Protein AF-A0A7S4IT48-F1 (afdb_monomer_lite)

Organism: NCBI:txid1487602

Secondary structure (DSSP, 8-state):
-----GGGS-HHHHHHHHHHHHHHHTT---B-GGG--GGGGBTT-EEEEESP--GGGS---TTEEEEEEEEEEEEEEGGGTEEEEEEEEEEEESSTTSPPP--EEEEEEEEESSTTS--EEEEEEEE-BPPHHHHHHS-TT--TT-PPPP----------

Radius of gyration: 21.99 Å; chains: 1; bounding box: 49×36×87 Å

pLDDT: mean 82.68, std 18.42, range [29.84, 97.38]

Sequence (160 aa):
RISVHASDFKPEDNRAINHLLVALQSNMHVQSRSLMTNDIWLKDSIHVFKFPCSTRSIPSGEHWRWNQTRAKKEVYLEKYQAQVLLTKLITRKSAPDHRAPAFKLWQFNVTFISPHKEPIVVFWCERGRENDLEAAARPADLDPLFQPQPNKAEISYICN

Structure (mmCIF, N/CA/C/O backbone):
data_AF-A0A7S4IT48-F1
#
_entry.id   AF-A0A7S4IT48-F1
#
loop_
_atom_site.group_PDB
_atom_site.id
_atom_site.type_symbol
_atom_site.label_atom_id
_atom_site.label_alt_id
_atom_site.label_comp_id
_atom_site.label_asym_id
_atom_site.label_entity_id
_atom_site.label_seq_id
_atom_site.pdbx_PDB_ins_code
_atom_site.Cartn_x
_atom_site.Cartn_y
_atom_site.Cartn_z
_atom_site.occupancy
_atom_site.B_iso_or_equiv
_atom_site.auth_seq_id
_atom_site.auth_comp_id
_atom_site.auth_asym_id
_atom_site.auth_atom_id
_atom_site.pdbx_PDB_model_num
ATOM 1 N N . ARG A 1 1 ? -13.355 14.776 13.823 1.00 34.31 1 ARG A N 1
ATOM 2 C CA . ARG A 1 1 ? -14.399 14.335 12.868 1.00 34.31 1 ARG A CA 1
ATOM 3 C C . ARG A 1 1 ? -13.918 14.653 11.458 1.00 34.31 1 ARG A C 1
ATOM 5 O O . ARG A 1 1 ? -13.991 15.806 11.067 1.00 34.31 1 ARG A O 1
ATOM 12 N N . ILE A 1 2 ? -13.397 13.659 10.740 1.00 29.84 2 ILE A N 1
ATOM 13 C CA . ILE A 1 2 ? -13.355 13.652 9.272 1.00 29.84 2 ILE A CA 1
ATOM 14 C C . ILE A 1 2 ? -13.884 12.272 8.883 1.00 29.84 2 ILE A C 1
ATOM 16 O O . ILE A 1 2 ? -13.159 11.283 8.874 1.00 29.84 2 ILE A O 1
ATOM 20 N N . SER A 1 3 ? -15.198 12.196 8.710 1.00 39.59 3 SER A N 1
ATOM 21 C CA . SER A 1 3 ? -15.893 11.069 8.100 1.00 39.59 3 SER A CA 1
ATOM 22 C C . SER A 1 3 ? -15.698 11.211 6.596 1.00 39.59 3 SER A C 1
ATOM 24 O O . SER A 1 3 ? -16.324 12.063 5.972 1.00 39.59 3 SER A O 1
ATOM 26 N N . VAL A 1 4 ? -14.753 10.458 6.033 1.00 49.62 4 VAL A N 1
ATOM 27 C CA . VAL A 1 4 ? -14.495 10.507 4.592 1.00 49.62 4 VAL A CA 1
ATOM 28 C C . VAL A 1 4 ? -15.589 9.702 3.906 1.00 49.62 4 VAL A C 1
ATOM 30 O O . VAL A 1 4 ? -15.651 8.480 4.046 1.00 49.62 4 VAL A O 1
ATOM 33 N N . HIS A 1 5 ? -16.493 10.392 3.217 1.00 51.50 5 HIS A N 1
ATOM 34 C CA . HIS A 1 5 ? -17.522 9.745 2.420 1.00 51.50 5 HIS A CA 1
ATOM 35 C C . HIS A 1 5 ? -16.858 9.120 1.185 1.00 51.50 5 HIS A C 1
ATOM 37 O O . HIS A 1 5 ? -15.970 9.708 0.571 1.00 51.50 5 HIS A O 1
ATOM 43 N N . ALA A 1 6 ? -17.275 7.907 0.810 1.00 52.09 6 ALA A N 1
ATOM 44 C CA . ALA A 1 6 ? -16.686 7.136 -0.292 1.00 52.09 6 ALA A CA 1
ATOM 45 C C . ALA A 1 6 ? -16.666 7.872 -1.657 1.00 52.09 6 ALA A C 1
ATOM 47 O O . ALA A 1 6 ? -15.959 7.448 -2.574 1.00 52.09 6 ALA A O 1
ATOM 48 N N . SER A 1 7 ? -17.410 8.978 -1.780 1.00 56.59 7 SER A N 1
ATOM 49 C CA . SER A 1 7 ? -17.462 9.883 -2.933 1.00 56.59 7 SER A CA 1
ATOM 50 C C . SER A 1 7 ? -16.167 10.662 -3.203 1.00 56.59 7 SER A C 1
ATOM 52 O O . SER A 1 7 ? -15.981 11.123 -4.326 1.00 56.59 7 SER A O 1
ATOM 54 N N . ASP A 1 8 ? -15.257 10.787 -2.231 1.00 75.06 8 ASP A N 1
ATOM 55 C CA . ASP A 1 8 ? -14.048 11.628 -2.363 1.00 75.06 8 ASP A CA 1
ATOM 56 C C . ASP A 1 8 ? -12.828 10.866 -2.918 1.00 75.06 8 ASP A C 1
ATOM 58 O O . ASP A 1 8 ? -11.747 11.420 -3.173 1.00 75.06 8 ASP A O 1
ATOM 62 N N . PHE A 1 9 ? -12.982 9.559 -3.118 1.00 83.88 9 PHE A N 1
ATOM 63 C CA . PHE A 1 9 ? -11.922 8.670 -3.564 1.00 83.88 9 PHE A CA 1
ATOM 64 C C . PHE A 1 9 ? -12.064 8.320 -5.040 1.00 83.88 9 PHE A C 1
ATOM 66 O O . PHE A 1 9 ? -13.154 8.075 -5.554 1.00 83.88 9 PHE A O 1
ATOM 73 N N . LYS A 1 10 ? -10.926 8.246 -5.741 1.00 90.81 10 LYS A N 1
ATOM 74 C CA . LYS A 1 10 ? -10.928 7.724 -7.107 1.00 90.81 10 LYS A CA 1
ATOM 75 C C . LYS A 1 10 ? -11.232 6.224 -7.047 1.00 90.81 10 LYS A C 1
ATOM 77 O O . LYS A 1 10 ? -10.899 5.582 -6.048 1.00 90.81 10 LYS A O 1
ATOM 82 N N . PRO A 1 11 ? -11.747 5.623 -8.134 1.00 92.25 11 PRO A N 1
ATOM 83 C CA . PRO A 1 11 ? -11.980 4.180 -8.185 1.00 92.25 11 PRO A CA 1
ATOM 84 C C . PRO A 1 11 ? -10.749 3.340 -7.803 1.00 92.25 11 PRO A C 1
ATOM 86 O O . PRO A 1 11 ? -10.884 2.310 -7.148 1.00 92.25 11 PRO A O 1
ATOM 89 N N . GLU A 1 12 ? -9.537 3.794 -8.155 1.00 93.00 12 GLU A N 1
ATOM 90 C CA . GLU A 1 12 ? -8.293 3.115 -7.759 1.00 93.00 12 GLU A CA 1
ATOM 91 C C . GLU A 1 12 ? -8.032 3.147 -6.245 1.00 93.00 12 GLU A C 1
ATOM 93 O O . GLU A 1 12 ? -7.575 2.149 -5.694 1.00 93.00 12 GLU A O 1
ATOM 98 N N . ASP A 1 13 ? -8.355 4.251 -5.567 1.00 92.44 13 ASP A N 1
ATOM 99 C CA . ASP A 1 13 ? -8.157 4.372 -4.121 1.00 92.44 13 ASP A CA 1
ATOM 100 C C . ASP A 1 13 ? -9.186 3.514 -3.375 1.00 92.44 13 ASP A C 1
ATOM 102 O O . ASP A 1 13 ? -8.830 2.813 -2.434 1.00 92.44 13 ASP A O 1
ATOM 106 N N . ASN A 1 14 ? -10.445 3.510 -3.833 1.00 92.62 14 ASN A N 1
ATOM 107 C CA . ASN A 1 14 ? -11.497 2.657 -3.271 1.00 92.62 14 ASN A CA 1
ATOM 108 C C . ASN A 1 14 ? -11.142 1.171 -3.392 1.00 92.62 14 ASN A C 1
ATOM 110 O O . ASN A 1 14 ? -11.291 0.416 -2.433 1.00 92.62 14 ASN A O 1
ATOM 114 N N . ARG A 1 15 ? -10.593 0.752 -4.540 1.00 94.38 15 ARG A N 1
ATOM 115 C CA . ARG A 1 15 ? -10.067 -0.609 -4.703 1.00 94.38 15 ARG A CA 1
ATOM 116 C C . ARG A 1 15 ? -8.958 -0.903 -3.689 1.00 94.38 15 ARG A C 1
ATOM 118 O O . ARG A 1 15 ? -9.012 -1.933 -3.026 1.00 94.38 15 ARG A O 1
ATOM 125 N N . ALA A 1 16 ? -7.993 0.003 -3.528 1.00 95.38 16 ALA A N 1
ATOM 126 C CA . ALA A 1 16 ? -6.911 -0.159 -2.558 1.00 95.38 16 ALA A CA 1
ATOM 127 C C . ALA A 1 16 ? -7.433 -0.283 -1.113 1.00 95.38 16 ALA A C 1
ATOM 129 O O . ALA A 1 16 ? -7.001 -1.166 -0.374 1.00 95.38 16 ALA A O 1
ATOM 130 N N . ILE A 1 17 ? -8.408 0.548 -0.729 1.00 94.56 17 ILE A N 1
ATOM 131 C CA . ILE A 1 17 ? -9.076 0.474 0.578 1.00 94.56 17 ILE A CA 1
ATOM 132 C C . ILE A 1 17 ? -9.758 -0.886 0.762 1.00 94.56 17 ILE A C 1
ATOM 134 O O . ILE A 1 17 ? -9.624 -1.483 1.826 1.00 94.56 17 ILE A O 1
ATOM 138 N N . ASN A 1 18 ? -10.434 -1.418 -0.258 1.00 94.50 18 ASN A N 1
ATOM 139 C CA . ASN A 1 18 ? -11.082 -2.728 -0.162 1.00 94.50 18 ASN A CA 1
ATOM 140 C C . ASN A 1 18 ? -10.079 -3.858 0.117 1.00 94.50 18 ASN A C 1
ATOM 142 O O . ASN A 1 18 ? -10.339 -4.686 0.988 1.00 94.50 18 ASN A O 1
ATOM 146 N N . HIS A 1 19 ? -8.911 -3.864 -0.535 1.00 95.31 19 HIS A N 1
ATOM 147 C CA . HIS A 1 19 ? -7.857 -4.844 -0.233 1.00 95.31 19 HIS A CA 1
ATOM 148 C C . HIS A 1 19 ? -7.338 -4.716 1.204 1.00 95.31 19 HIS A C 1
ATOM 150 O O . HIS A 1 19 ? -7.150 -5.727 1.881 1.00 95.31 19 HIS A O 1
ATOM 156 N N . LEU A 1 20 ? -7.168 -3.488 1.705 1.00 95.31 20 LEU A N 1
ATOM 157 C CA . LEU A 1 20 ? -6.828 -3.266 3.110 1.00 95.31 20 LEU A CA 1
ATOM 158 C C . LEU A 1 20 ? -7.912 -3.821 4.046 1.00 95.31 20 LEU A C 1
ATOM 160 O O . LEU A 1 20 ? -7.594 -4.479 5.033 1.00 95.31 20 LEU A O 1
ATOM 164 N N . LEU A 1 21 ? -9.188 -3.561 3.754 1.00 93.94 21 LEU A N 1
ATOM 165 C CA . LEU A 1 21 ? -10.298 -4.033 4.580 1.00 93.94 21 LEU A CA 1
ATOM 166 C C . LEU A 1 21 ? -10.341 -5.559 4.649 1.00 93.94 21 LEU A C 1
ATOM 168 O O . LEU A 1 21 ? -10.554 -6.084 5.738 1.00 93.94 21 LEU A O 1
ATOM 172 N N . VAL A 1 22 ? -10.104 -6.249 3.530 1.00 91.81 22 VAL A N 1
ATOM 173 C CA . VAL A 1 22 ? -9.971 -7.713 3.495 1.00 91.81 22 VAL A CA 1
ATOM 174 C C . VAL A 1 22 ? -8.807 -8.154 4.382 1.00 91.81 22 VAL A C 1
ATOM 176 O O . VAL A 1 22 ? -9.013 -8.955 5.287 1.00 91.81 22 VAL A O 1
ATOM 179 N N . ALA A 1 23 ? -7.622 -7.558 4.222 1.00 92.31 23 ALA A N 1
ATOM 180 C CA . ALA A 1 23 ? -6.441 -7.895 5.022 1.00 92.31 23 ALA A CA 1
ATOM 181 C C . ALA A 1 23 ? -6.681 -7.768 6.539 1.00 92.31 23 ALA A C 1
ATOM 183 O O . ALA A 1 23 ? -6.273 -8.631 7.318 1.00 92.31 23 ALA A O 1
ATOM 184 N N . LEU A 1 24 ? -7.379 -6.706 6.958 1.00 91.38 24 LEU A N 1
ATOM 185 C CA . LEU A 1 24 ? -7.735 -6.469 8.359 1.00 91.38 24 LEU A CA 1
ATOM 186 C C . LEU A 1 24 ? -8.782 -7.461 8.894 1.00 91.38 24 LEU A C 1
ATOM 188 O O . LEU A 1 24 ? -8.836 -7.675 10.103 1.00 91.38 24 LEU A O 1
ATOM 192 N N . GLN A 1 25 ? -9.615 -8.055 8.032 1.00 90.50 25 GLN A N 1
ATOM 193 C CA . GLN A 1 25 ? -10.593 -9.083 8.420 1.00 90.50 25 GLN A CA 1
ATOM 194 C C . GLN A 1 25 ? -9.962 -10.466 8.534 1.00 90.50 25 GLN A C 1
ATOM 196 O O . GLN A 1 25 ? -10.364 -11.253 9.386 1.00 90.50 25 GLN A O 1
ATOM 201 N N . SER A 1 26 ? -8.976 -10.765 7.691 1.00 86.00 26 SER A N 1
ATOM 202 C CA . SER A 1 26 ? -8.392 -12.101 7.565 1.00 86.00 26 SER A CA 1
ATOM 203 C C . SER A 1 26 ? -7.470 -12.511 8.721 1.00 86.00 26 SER A C 1
ATOM 205 O O . SER A 1 26 ? -6.868 -13.576 8.639 1.00 86.00 26 SER A O 1
ATOM 207 N N . ASN A 1 27 ? -7.322 -11.697 9.778 1.00 76.31 27 ASN A N 1
ATOM 208 C CA . ASN A 1 27 ? -6.364 -11.923 10.873 1.00 76.31 27 ASN A CA 1
ATOM 209 C C . ASN A 1 27 ? -4.954 -12.284 10.361 1.00 76.31 27 ASN A C 1
ATOM 211 O O . ASN A 1 27 ? -4.296 -13.175 10.900 1.00 76.31 27 ASN A O 1
ATOM 215 N N . MET A 1 28 ? -4.498 -11.615 9.293 1.00 80.88 28 MET A N 1
ATOM 216 C CA . MET A 1 28 ? -3.189 -11.898 8.703 1.00 80.88 28 MET A CA 1
ATOM 217 C C . MET A 1 28 ? -2.074 -11.754 9.741 1.00 80.88 28 MET A C 1
ATOM 219 O O . MET A 1 28 ? -2.085 -10.842 10.572 1.00 80.88 28 MET A O 1
ATOM 223 N N . HIS A 1 29 ? -1.091 -12.651 9.673 1.00 86.25 29 HIS A N 1
ATOM 224 C CA . HIS A 1 29 ? 0.035 -12.644 10.595 1.00 86.25 29 HIS A CA 1
ATOM 225 C C . HIS A 1 29 ? 0.886 -11.382 10.405 1.00 86.25 29 HIS A C 1
ATOM 227 O O . HIS A 1 29 ? 1.374 -11.110 9.308 1.00 86.25 29 HIS A O 1
ATOM 233 N N . VAL A 1 30 ? 1.077 -10.622 11.485 1.00 89.12 30 VAL A N 1
ATOM 234 C CA . VAL A 1 30 ? 1.919 -9.421 11.479 1.00 89.12 30 VAL A CA 1
ATOM 235 C C . VAL A 1 30 ? 3.383 -9.840 11.537 1.00 89.12 30 VAL A C 1
ATOM 237 O O . VAL A 1 30 ? 3.854 -10.372 12.539 1.00 89.12 30 VAL A O 1
ATOM 240 N N . GLN A 1 31 ? 4.116 -9.558 10.469 1.00 88.88 31 GLN A N 1
ATOM 241 C CA . GLN A 1 31 ? 5.522 -9.901 10.332 1.00 88.88 31 GLN A CA 1
ATOM 242 C C . GLN A 1 31 ? 6.438 -8.810 10.909 1.00 88.88 31 GLN A C 1
ATOM 244 O O . GLN A 1 31 ? 6.105 -7.620 10.969 1.00 88.88 31 GLN A O 1
ATOM 249 N N . SER A 1 32 ? 7.648 -9.209 11.305 1.00 83.69 32 SER A N 1
ATOM 250 C CA . SER A 1 32 ? 8.724 -8.252 11.575 1.00 83.69 32 SER A CA 1
ATOM 251 C C . SER A 1 32 ? 9.182 -7.596 10.274 1.00 83.69 32 SER A C 1
ATOM 253 O O . SER A 1 32 ? 9.308 -8.255 9.244 1.00 83.69 32 SER A O 1
ATOM 255 N N . ARG A 1 33 ? 9.534 -6.309 10.334 1.00 78.19 33 ARG A N 1
ATOM 256 C CA . ARG A 1 33 ? 10.118 -5.574 9.203 1.00 78.19 33 ARG A CA 1
ATOM 257 C C . ARG A 1 33 ? 11.390 -6.230 8.654 1.00 78.19 33 ARG A C 1
ATOM 259 O O . ARG A 1 33 ? 11.658 -6.114 7.463 1.00 78.19 33 ARG A O 1
ATOM 266 N N . SER A 1 34 ? 12.173 -6.900 9.500 1.00 79.81 34 SER A N 1
ATOM 267 C CA . SER A 1 34 ? 13.396 -7.601 9.080 1.00 79.81 34 SER A CA 1
ATOM 268 C C . SER A 1 34 ? 13.133 -8.752 8.104 1.00 79.81 34 SER A C 1
ATOM 270 O O . SER A 1 34 ? 14.066 -9.220 7.465 1.00 79.81 34 SER A O 1
ATOM 272 N N . LEU A 1 35 ? 11.879 -9.198 7.985 1.00 82.00 35 LEU A N 1
ATOM 273 C CA . LEU A 1 35 ? 11.451 -10.281 7.102 1.00 82.00 35 LEU A CA 1
ATOM 274 C C . LEU A 1 35 ? 10.878 -9.770 5.772 1.00 82.00 35 LEU A C 1
ATOM 276 O O . LEU A 1 35 ? 10.256 -10.536 5.047 1.00 82.00 35 LEU A O 1
ATOM 280 N N . MET A 1 36 ? 11.036 -8.483 5.447 1.00 87.50 36 MET A N 1
ATOM 281 C CA . MET A 1 36 ? 10.547 -7.939 4.181 1.00 87.50 36 MET A CA 1
ATOM 282 C C . MET A 1 36 ? 11.399 -8.464 3.016 1.00 87.50 36 MET A C 1
ATOM 284 O O . MET A 1 36 ? 12.519 -8.003 2.796 1.00 87.50 36 MET A O 1
ATOM 288 N N . THR A 1 37 ? 10.864 -9.437 2.280 1.00 90.75 37 THR A N 1
ATOM 289 C CA . THR A 1 37 ? 11.506 -10.074 1.121 1.00 90.75 37 THR A CA 1
ATOM 290 C C . THR A 1 37 ? 11.001 -9.489 -0.202 1.00 90.75 37 THR A C 1
ATOM 292 O O . THR A 1 37 ? 10.079 -8.670 -0.244 1.00 90.75 37 THR A O 1
ATOM 295 N N . ASN A 1 38 ? 11.584 -9.941 -1.315 1.00 92.62 38 ASN A N 1
ATOM 296 C CA . ASN A 1 38 ? 11.145 -9.585 -2.670 1.00 92.62 38 ASN A CA 1
ATOM 297 C C . ASN A 1 38 ? 9.736 -10.111 -3.012 1.00 92.62 38 ASN A C 1
ATOM 299 O O . ASN A 1 38 ? 9.188 -9.744 -4.051 1.00 92.62 38 ASN A O 1
ATOM 303 N N . ASP A 1 39 ? 9.118 -10.920 -2.148 1.00 92.81 39 ASP A N 1
ATOM 304 C CA . ASP A 1 39 ? 7.754 -11.426 -2.348 1.00 92.81 39 ASP A CA 1
ATOM 305 C C . ASP A 1 39 ? 6.703 -10.319 -2.244 1.00 92.81 39 ASP A C 1
ATOM 307 O O . ASP A 1 39 ? 5.604 -10.451 -2.777 1.00 92.81 39 ASP A O 1
ATOM 311 N N . ILE A 1 40 ? 7.060 -9.171 -1.659 1.00 94.25 40 ILE A N 1
ATOM 312 C CA . ILE A 1 40 ? 6.253 -7.944 -1.710 1.00 94.25 40 ILE A CA 1
ATOM 313 C C . ILE A 1 40 ? 6.038 -7.429 -3.144 1.00 94.25 40 ILE A C 1
ATOM 315 O O . ILE A 1 40 ? 5.166 -6.598 -3.388 1.00 94.25 40 ILE A O 1
ATOM 319 N N . TRP A 1 41 ? 6.830 -7.905 -4.111 1.00 94.62 41 TRP A N 1
ATOM 320 C CA . TRP A 1 41 ? 6.661 -7.587 -5.527 1.00 94.62 41 TRP A CA 1
ATOM 321 C C . TRP A 1 41 ? 5.691 -8.527 -6.236 1.00 94.62 41 TRP A C 1
ATOM 323 O O . TRP A 1 41 ? 5.392 -8.271 -7.398 1.00 94.62 41 TRP A O 1
ATOM 333 N N . LEU A 1 42 ? 5.222 -9.604 -5.599 1.00 95.88 42 LEU A N 1
ATOM 334 C CA . LEU A 1 42 ? 4.263 -10.516 -6.216 1.00 95.88 42 LEU A CA 1
ATOM 335 C C . LEU A 1 42 ? 2.922 -9.818 -6.372 1.00 95.88 42 LEU A C 1
ATOM 337 O O . LEU A 1 42 ? 2.416 -9.222 -5.422 1.00 95.88 42 LEU A O 1
ATOM 341 N N . LYS A 1 43 ? 2.365 -9.880 -7.575 1.00 95.81 43 LYS A N 1
ATOM 342 C CA . LYS A 1 43 ? 1.065 -9.299 -7.892 1.00 95.81 43 LYS A CA 1
ATOM 343 C C . LYS A 1 43 ? -0.013 -9.869 -6.967 1.00 95.81 43 LYS A C 1
ATOM 345 O O . LYS A 1 43 ? 0.030 -11.035 -6.594 1.00 95.81 43 LYS A O 1
ATOM 350 N N . ASP A 1 44 ? -0.915 -8.993 -6.545 1.00 94.81 44 ASP A N 1
ATOM 351 C CA . ASP A 1 44 ? -2.020 -9.240 -5.619 1.00 94.81 44 ASP A CA 1
ATOM 352 C C . ASP A 1 44 ? -1.629 -9.784 -4.237 1.00 94.81 44 ASP A C 1
ATOM 354 O O . ASP A 1 44 ? -2.493 -10.030 -3.394 1.00 94.81 44 ASP A O 1
ATOM 358 N N . SER A 1 45 ? -0.329 -9.857 -3.934 1.00 94.25 45 SER A N 1
ATOM 359 C CA . SER A 1 45 ? 0.135 -10.196 -2.595 1.00 94.25 45 SER A CA 1
ATOM 360 C C . SER A 1 45 ? -0.171 -9.079 -1.600 1.00 94.25 45 SER A C 1
ATOM 362 O O . SER A 1 45 ? -0.088 -7.880 -1.907 1.00 94.25 45 SER A O 1
ATOM 364 N N . ILE A 1 46 ? -0.523 -9.497 -0.385 1.00 95.62 46 ILE A N 1
ATOM 365 C CA . ILE A 1 46 ? -0.740 -8.625 0.762 1.00 95.62 46 ILE A CA 1
ATOM 366 C C . ILE A 1 46 ? 0.235 -9.033 1.855 1.00 95.62 46 ILE A C 1
ATOM 368 O O . ILE A 1 46 ? 0.342 -10.207 2.198 1.00 95.62 46 ILE A O 1
ATOM 372 N N . HIS A 1 47 ? 0.921 -8.048 2.423 1.00 94.88 47 HIS A N 1
ATOM 373 C CA . HIS A 1 47 ? 1.888 -8.256 3.494 1.00 94.88 47 HIS A CA 1
ATOM 374 C C . HIS A 1 47 ? 1.612 -7.280 4.630 1.00 94.88 47 HIS A C 1
ATOM 376 O O . HIS A 1 47 ? 1.355 -6.098 4.389 1.00 94.88 47 HIS A O 1
ATOM 382 N N . VAL A 1 48 ? 1.666 -7.763 5.869 1.00 95.19 48 VAL A N 1
ATOM 383 C CA . VAL A 1 48 ? 1.388 -6.964 7.067 1.00 95.19 48 VAL A CA 1
ATOM 384 C C . VAL A 1 48 ? 2.624 -6.956 7.950 1.00 95.19 48 VAL A C 1
ATOM 386 O O . VAL A 1 48 ? 3.109 -8.010 8.347 1.00 95.19 48 VAL A O 1
ATOM 389 N N . PHE A 1 49 ? 3.114 -5.767 8.290 1.00 94.44 49 PHE A N 1
ATOM 39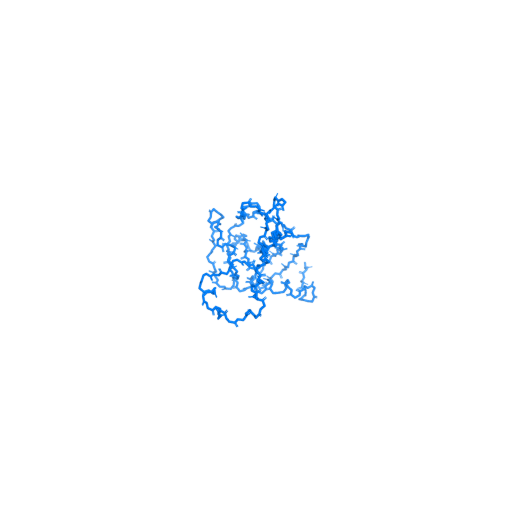0 C CA . PHE A 1 49 ? 4.315 -5.579 9.099 1.00 94.44 49 PHE A CA 1
ATOM 391 C C . PHE A 1 49 ? 4.058 -4.682 10.306 1.00 94.44 49 PHE A C 1
ATOM 393 O O . PHE A 1 49 ? 3.158 -3.839 10.300 1.00 94.44 49 PHE A O 1
ATOM 400 N N . LYS A 1 50 ? 4.915 -4.796 11.323 1.00 92.56 50 LYS A N 1
ATOM 401 C CA . LYS A 1 50 ? 4.972 -3.816 12.417 1.00 92.56 50 LYS A CA 1
ATOM 402 C C . LYS A 1 50 ? 5.449 -2.440 11.922 1.00 92.56 50 LYS A C 1
ATOM 404 O O . LYS A 1 50 ? 6.371 -2.339 11.108 1.00 92.56 50 LYS A O 1
ATOM 409 N N . PHE A 1 51 ? 4.838 -1.368 12.429 1.00 85.38 51 PHE A N 1
ATOM 410 C CA . PHE A 1 51 ? 5.294 0.008 12.194 1.00 85.38 51 PHE A CA 1
ATOM 411 C C . PHE A 1 51 ? 6.563 0.326 13.021 1.00 85.38 51 PHE A C 1
ATOM 413 O O . PHE A 1 51 ? 6.702 -0.211 14.120 1.00 85.38 51 PHE A O 1
ATOM 420 N N . PRO A 1 52 ? 7.474 1.219 12.566 1.00 85.00 52 PRO A N 1
ATOM 421 C CA . PRO A 1 52 ? 7.501 1.933 11.284 1.00 85.00 52 PRO A CA 1
ATOM 422 C C . PRO A 1 52 ? 8.168 1.159 10.139 1.00 85.00 52 PRO A C 1
ATOM 424 O O . PRO A 1 52 ? 9.291 0.661 10.263 1.00 85.00 52 PRO A O 1
ATOM 427 N N . CYS A 1 53 ? 7.538 1.200 8.960 1.00 83.75 53 CYS A N 1
ATOM 428 C CA . CYS A 1 53 ? 8.170 0.826 7.692 1.00 83.75 53 CYS A CA 1
ATOM 429 C C . CYS A 1 53 ? 8.393 2.066 6.816 1.00 83.75 53 CYS A C 1
ATOM 431 O O . CYS A 1 53 ? 7.456 2.771 6.440 1.00 83.75 53 CYS A O 1
ATOM 433 N N . SER A 1 54 ? 9.657 2.336 6.486 1.00 84.38 54 SER A N 1
ATOM 434 C CA . SER A 1 54 ? 10.024 3.422 5.572 1.00 84.38 54 SER A CA 1
ATOM 435 C C . SER A 1 54 ? 10.015 2.929 4.126 1.00 84.38 54 SER A C 1
ATOM 437 O O . SER A 1 54 ? 10.394 1.791 3.875 1.00 84.38 54 SER A O 1
ATOM 439 N N . THR A 1 55 ? 9.731 3.788 3.146 1.00 86.50 55 THR A N 1
ATOM 440 C CA . THR A 1 55 ? 9.859 3.410 1.724 1.00 86.50 55 THR A CA 1
ATOM 441 C C . THR A 1 55 ? 11.256 2.886 1.363 1.00 86.50 55 THR A C 1
ATOM 443 O O . THR A 1 55 ? 11.384 2.021 0.507 1.00 86.50 55 THR A O 1
ATOM 446 N N . ARG A 1 56 ? 12.308 3.360 2.049 1.00 86.25 56 ARG A N 1
ATOM 447 C CA . ARG A 1 56 ? 13.692 2.897 1.845 1.00 86.25 56 ARG A CA 1
ATOM 448 C C . ARG A 1 56 ? 13.939 1.452 2.277 1.00 86.25 56 ARG A C 1
ATOM 450 O O . ARG A 1 56 ? 14.927 0.877 1.849 1.00 86.25 56 ARG A O 1
ATOM 457 N N . SER A 1 57 ? 13.093 0.887 3.137 1.00 88.75 57 SER A N 1
ATOM 458 C CA . SER A 1 57 ? 13.234 -0.511 3.553 1.00 88.75 57 SER A CA 1
ATOM 459 C C . SER A 1 57 ? 12.503 -1.485 2.653 1.00 88.75 57 SER A C 1
ATOM 461 O O . SER A 1 57 ? 12.624 -2.682 2.869 1.00 88.75 57 SER A O 1
ATOM 463 N N . ILE A 1 58 ? 11.738 -0.983 1.684 1.00 93.25 58 ILE A N 1
ATOM 464 C CA . ILE A 1 58 ? 11.074 -1.832 0.710 1.00 93.25 58 ILE A CA 1
ATOM 465 C C . ILE A 1 58 ? 12.143 -2.318 -0.270 1.00 93.25 58 ILE A C 1
ATOM 467 O O . ILE A 1 58 ? 12.798 -1.471 -0.898 1.00 93.25 58 ILE A O 1
ATOM 471 N N . PRO A 1 59 ? 12.325 -3.643 -0.425 1.00 94.06 59 PRO A N 1
ATOM 472 C CA . PRO A 1 59 ? 13.271 -4.187 -1.379 1.00 94.06 59 PRO A CA 1
ATOM 473 C C . PRO A 1 59 ? 13.049 -3.575 -2.758 1.00 94.06 59 PRO A C 1
ATOM 475 O O . PRO A 1 59 ? 11.912 -3.430 -3.221 1.00 94.06 59 PRO A O 1
ATOM 478 N N . SER A 1 60 ? 14.147 -3.191 -3.396 1.00 94.19 60 SER A N 1
ATOM 479 C CA . SER A 1 60 ? 14.184 -2.676 -4.764 1.00 94.19 60 SER A CA 1
ATOM 480 C C . SER A 1 60 ? 15.125 -3.552 -5.590 1.00 94.19 60 SER A C 1
ATOM 482 O O . SER A 1 60 ? 15.971 -4.245 -5.028 1.00 94.19 60 SER A O 1
ATOM 484 N N . GLY A 1 61 ? 14.971 -3.547 -6.911 1.00 91.12 61 GLY A N 1
ATOM 485 C CA . GLY A 1 61 ? 15.928 -4.210 -7.795 1.00 91.12 61 GLY A CA 1
ATOM 486 C C . GLY A 1 61 ? 17.163 -3.353 -8.059 1.00 91.12 61 GLY A C 1
ATOM 487 O O . GLY A 1 61 ? 17.261 -2.212 -7.617 1.00 91.12 61 GLY A O 1
ATOM 488 N N . GLU A 1 62 ? 18.090 -3.898 -8.838 1.00 93.06 62 GLU A N 1
ATOM 489 C CA . GLU A 1 62 ? 19.392 -3.280 -9.112 1.00 93.06 62 GLU A CA 1
ATOM 490 C C . GLU A 1 62 ? 19.286 -1.906 -9.801 1.00 93.06 62 GLU A C 1
ATOM 492 O O . GLU A 1 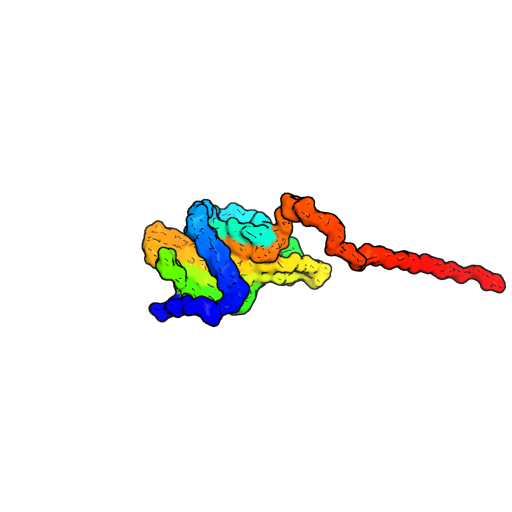62 ? 19.944 -0.941 -9.413 1.00 93.06 62 GLU A O 1
ATOM 497 N N . HIS A 1 63 ? 18.398 -1.782 -10.792 1.00 94.69 63 HIS A N 1
ATOM 498 C CA . HIS A 1 63 ? 18.314 -0.592 -11.652 1.00 94.69 63 HIS A CA 1
ATOM 499 C C . HIS A 1 63 ? 17.026 0.221 -11.483 1.00 94.69 63 HIS A C 1
ATOM 501 O O . HIS A 1 63 ? 16.648 1.031 -12.344 1.00 94.69 63 HIS A O 1
ATOM 507 N N . TRP A 1 64 ? 16.310 0.005 -10.384 1.00 95.06 64 TRP A N 1
ATOM 508 C CA . TRP A 1 64 ? 15.095 0.747 -10.086 1.00 95.06 64 TRP A CA 1
ATOM 509 C C . TRP A 1 64 ? 14.898 0.913 -8.587 1.00 95.06 64 TRP A C 1
ATOM 511 O O . TRP A 1 64 ? 15.433 0.169 -7.780 1.00 95.06 64 TRP A O 1
ATOM 521 N N . ARG A 1 65 ? 14.101 1.909 -8.210 1.00 95.06 65 ARG A N 1
ATOM 522 C CA . ARG A 1 65 ? 13.734 2.183 -6.818 1.00 95.06 65 ARG A CA 1
ATOM 523 C C . ARG A 1 65 ? 12.252 2.472 -6.692 1.00 95.06 65 ARG A C 1
ATOM 525 O O . ARG A 1 65 ? 11.624 2.937 -7.649 1.00 95.06 65 ARG A O 1
ATOM 532 N N . TRP A 1 66 ? 11.709 2.272 -5.498 1.00 96.38 66 TRP A N 1
ATOM 533 C CA . TRP A 1 66 ? 10.380 2.772 -5.172 1.00 96.38 66 TRP A CA 1
ATOM 534 C C . TRP A 1 66 ? 10.371 4.296 -5.103 1.00 96.38 66 TRP A C 1
ATOM 536 O O . TRP A 1 66 ? 11.237 4.941 -4.510 1.00 96.38 66 TRP A O 1
ATOM 546 N N . ASN A 1 67 ? 9.349 4.875 -5.712 1.00 95.62 67 ASN A N 1
ATOM 547 C CA . ASN A 1 67 ? 9.070 6.291 -5.695 1.00 95.62 67 ASN A CA 1
ATOM 548 C C . ASN A 1 67 ? 7.634 6.505 -5.226 1.00 95.62 67 ASN A C 1
ATOM 550 O O . ASN A 1 67 ? 6.674 6.125 -5.901 1.00 95.62 67 ASN A O 1
ATOM 554 N N . GLN A 1 68 ? 7.495 7.174 -4.089 1.00 95.12 68 GLN A N 1
ATOM 555 C CA . GLN A 1 68 ? 6.207 7.632 -3.599 1.00 95.12 68 GLN A CA 1
ATOM 556 C C . GLN A 1 68 ? 5.602 8.656 -4.569 1.00 95.12 68 GLN A C 1
ATOM 558 O O . GLN A 1 68 ? 6.245 9.623 -4.983 1.00 95.12 68 GLN A O 1
ATOM 563 N N . THR A 1 69 ? 4.345 8.437 -4.946 1.00 93.19 69 THR A N 1
ATOM 564 C CA . THR A 1 69 ? 3.566 9.437 -5.680 1.00 93.19 69 THR A CA 1
ATOM 565 C C . THR A 1 69 ? 3.202 10.603 -4.757 1.00 93.19 69 THR A C 1
ATOM 567 O O . THR A 1 69 ? 3.147 10.454 -3.538 1.00 93.19 69 THR A O 1
ATOM 570 N N . ARG A 1 70 ? 2.946 11.789 -5.325 1.00 87.00 70 ARG A N 1
ATOM 571 C CA . ARG A 1 70 ? 2.623 12.992 -4.532 1.00 87.00 70 ARG A CA 1
ATOM 572 C C . ARG A 1 70 ? 1.304 12.876 -3.758 1.00 87.00 70 ARG A C 1
ATOM 574 O O . ARG A 1 70 ? 1.102 13.612 -2.802 1.00 87.00 70 ARG A O 1
ATOM 581 N N . ALA A 1 71 ? 0.418 11.967 -4.164 1.00 85.19 71 ALA A N 1
ATOM 582 C CA . ALA A 1 71 ? -0.863 11.762 -3.512 1.00 85.19 71 ALA A CA 1
ATOM 583 C C . ALA A 1 71 ? -0.682 10.944 -2.225 1.00 85.19 71 ALA A C 1
ATOM 585 O O . ALA A 1 71 ? -0.370 9.752 -2.265 1.00 85.19 71 ALA A O 1
ATOM 586 N N . LYS A 1 72 ? -0.905 11.607 -1.093 1.00 90.06 72 LYS A N 1
ATOM 587 C CA . LYS A 1 72 ? -1.207 10.977 0.190 1.00 90.06 72 LYS A CA 1
ATOM 588 C C . LYS A 1 72 ? -2.687 11.177 0.458 1.00 90.06 72 LYS A C 1
ATOM 590 O O . LYS A 1 72 ? -3.208 12.258 0.188 1.00 90.06 72 LYS A O 1
ATOM 595 N N . LYS A 1 73 ? -3.351 10.149 0.968 1.00 92.19 73 LYS A N 1
ATOM 596 C CA . LYS A 1 73 ? -4.751 10.252 1.370 1.00 92.19 73 LYS A CA 1
ATOM 597 C C . LYS A 1 73 ? -4.920 9.694 2.760 1.00 92.19 73 LYS A C 1
ATOM 599 O O . LYS A 1 73 ? -4.296 8.694 3.093 1.00 92.19 73 LYS A O 1
ATOM 604 N N . GLU A 1 74 ? -5.766 10.333 3.541 1.00 93.69 74 GLU A N 1
ATOM 605 C CA . GLU A 1 74 ? -6.117 9.858 4.866 1.00 93.69 74 GLU A CA 1
ATOM 606 C C . GLU A 1 74 ? -7.557 9.372 4.861 1.00 93.69 74 GLU A C 1
ATOM 608 O O . GLU A 1 74 ? -8.428 9.995 4.254 1.00 93.69 74 GLU A O 1
ATOM 613 N N . VAL A 1 75 ? -7.798 8.245 5.519 1.00 92.69 75 VAL A N 1
ATOM 614 C CA . VAL A 1 75 ? -9.135 7.700 5.727 1.00 92.69 75 VAL A CA 1
ATOM 615 C C . VAL A 1 75 ? -9.265 7.237 7.165 1.00 92.69 75 VAL A C 1
ATOM 617 O O . VAL A 1 75 ? -8.336 6.669 7.740 1.00 92.69 75 VAL A O 1
ATOM 620 N N . TYR A 1 76 ? -10.435 7.475 7.740 1.00 93.56 76 TYR A N 1
ATOM 621 C CA . TYR A 1 76 ? -10.795 6.927 9.033 1.00 93.56 76 TYR A CA 1
ATOM 622 C C . TYR A 1 76 ? -11.663 5.686 8.833 1.00 93.56 76 TYR A C 1
ATOM 624 O O . TYR A 1 76 ? -12.729 5.755 8.221 1.00 93.56 76 TYR A O 1
ATOM 632 N N . LEU A 1 77 ? -11.202 4.544 9.336 1.00 92.31 77 LEU A N 1
ATOM 633 C CA . LEU A 1 77 ? -11.928 3.282 9.277 1.00 92.31 77 LEU A CA 1
ATOM 634 C C . LEU A 1 77 ? -12.702 3.079 10.582 1.00 92.31 77 LEU A C 1
ATOM 636 O O . LEU A 1 77 ? -12.187 2.499 11.539 1.00 92.31 77 LEU A O 1
ATOM 640 N N . GLU A 1 78 ? -13.952 3.540 10.609 1.00 91.19 78 GLU A N 1
ATOM 641 C CA . GLU A 1 78 ? -14.802 3.563 11.808 1.00 91.19 78 GLU A CA 1
ATOM 642 C C . GLU A 1 78 ? -14.944 2.188 12.478 1.00 91.19 78 GLU A C 1
ATOM 644 O O . GLU A 1 78 ? -14.724 2.065 13.684 1.00 91.19 78 GLU A O 1
ATOM 649 N N . LYS A 1 79 ? -15.192 1.127 11.694 1.00 90.12 79 LYS A N 1
ATOM 650 C CA . LYS A 1 79 ? -15.296 -0.259 12.194 1.00 90.12 79 LYS A CA 1
ATOM 651 C C . LYS A 1 79 ? -14.058 -0.708 12.980 1.00 90.12 79 LYS A C 1
ATOM 653 O O . LYS A 1 79 ? -14.174 -1.501 13.909 1.00 90.12 79 LYS A O 1
ATOM 658 N N . TYR A 1 80 ? -12.878 -0.223 12.600 1.00 90.81 80 TYR A N 1
ATOM 659 C CA . TYR A 1 80 ? -11.607 -0.608 13.218 1.00 90.81 80 TYR A CA 1
ATOM 660 C C . TYR A 1 80 ? -11.086 0.429 14.209 1.00 90.81 80 TYR A C 1
ATOM 662 O O . TYR A 1 80 ? -10.051 0.183 14.829 1.00 90.81 80 TYR A O 1
ATOM 670 N N . GLN A 1 81 ? -11.774 1.569 14.349 1.00 94.19 81 GLN A N 1
ATOM 671 C CA . GLN A 1 81 ? -11.310 2.718 15.123 1.00 94.19 81 GLN A CA 1
ATOM 672 C C . GLN A 1 81 ? -9.858 3.072 14.762 1.00 94.19 81 GLN A C 1
ATOM 674 O O . GLN A 1 81 ? -8.995 3.186 15.633 1.00 94.19 81 GLN A O 1
ATOM 679 N N . ALA A 1 82 ? -9.571 3.179 13.461 1.00 94.56 82 ALA A N 1
ATOM 680 C CA . ALA A 1 82 ? -8.213 3.345 12.948 1.00 94.56 82 ALA A CA 1
ATOM 681 C C . ALA A 1 82 ? -8.111 4.499 11.945 1.00 94.56 82 ALA A C 1
ATOM 683 O O . ALA A 1 82 ? -8.942 4.623 11.046 1.00 94.56 82 ALA A O 1
ATOM 684 N N . GLN A 1 83 ? -7.058 5.306 12.075 1.00 95.75 83 GLN A N 1
ATOM 685 C CA . GLN A 1 83 ? -6.642 6.274 11.063 1.00 95.75 83 GLN A CA 1
ATOM 686 C C . GLN A 1 83 ? -5.685 5.580 10.094 1.00 95.75 83 GLN A C 1
ATOM 688 O O . GLN A 1 83 ? -4.745 4.905 10.518 1.00 95.75 83 GLN A O 1
ATOM 693 N N . VAL A 1 84 ? -5.905 5.753 8.795 1.00 95.12 84 VAL A N 1
ATOM 694 C CA . VAL A 1 84 ? -5.083 5.139 7.755 1.00 95.12 84 VAL A CA 1
ATOM 695 C C . VAL A 1 84 ? -4.544 6.203 6.819 1.00 95.12 84 VAL A C 1
ATOM 697 O O . VAL A 1 84 ? -5.307 6.945 6.207 1.00 95.12 84 VAL A O 1
ATOM 700 N N . LEU A 1 85 ? -3.222 6.229 6.659 1.00 95.06 85 LEU A N 1
ATOM 701 C CA . LEU A 1 85 ? -2.549 7.005 5.624 1.00 95.06 85 LEU A CA 1
ATOM 702 C C . LEU A 1 85 ? -2.223 6.094 4.436 1.00 95.06 85 LEU A C 1
ATOM 704 O O . LEU A 1 85 ? -1.366 5.214 4.533 1.00 95.06 85 LEU A O 1
ATOM 708 N N . LEU A 1 86 ? -2.879 6.345 3.308 1.00 94.81 86 LEU A N 1
ATOM 709 C CA . LEU A 1 86 ? -2.649 5.678 2.036 1.00 94.81 86 LEU A CA 1
ATOM 710 C C . LEU A 1 86 ? -1.554 6.390 1.252 1.00 94.81 86 LEU A C 1
ATOM 712 O O . LEU A 1 86 ? -1.582 7.608 1.055 1.00 94.81 86 LEU A O 1
ATOM 716 N N . THR A 1 87 ? -0.608 5.609 0.748 1.00 95.25 87 THR A N 1
ATOM 717 C CA . THR A 1 87 ? 0.437 6.072 -0.157 1.00 95.25 87 THR A CA 1
ATOM 718 C C . THR A 1 87 ? 0.586 5.099 -1.316 1.00 95.25 87 THR A C 1
ATOM 720 O O . THR A 1 87 ? 0.804 3.908 -1.115 1.00 95.25 87 THR A O 1
ATOM 723 N N . LYS A 1 88 ? 0.544 5.625 -2.543 1.00 96.19 88 LYS A N 1
ATOM 724 C CA . LYS A 1 88 ? 0.880 4.859 -3.747 1.00 96.19 88 LYS A CA 1
ATOM 725 C C . LYS A 1 88 ? 2.364 4.992 -4.071 1.00 96.19 88 LYS A C 1
ATOM 727 O O . LYS A 1 88 ? 2.891 6.108 -4.150 1.00 96.19 88 LYS A O 1
ATOM 732 N N . LEU A 1 89 ? 3.004 3.856 -4.308 1.00 96.88 89 LEU A N 1
ATOM 733 C CA . LEU A 1 89 ? 4.401 3.697 -4.687 1.00 96.88 89 LEU A CA 1
ATOM 734 C C . LEU A 1 89 ? 4.465 3.130 -6.107 1.00 96.88 89 LEU A C 1
ATOM 736 O O . LEU A 1 89 ? 3.764 2.180 -6.455 1.00 96.88 89 LEU A O 1
ATOM 740 N N . ILE A 1 90 ? 5.314 3.727 -6.934 1.00 97.00 90 ILE A N 1
ATOM 741 C CA . ILE A 1 90 ? 5.612 3.252 -8.286 1.00 97.00 90 ILE A CA 1
ATOM 742 C C . ILE A 1 90 ? 7.113 3.101 -8.436 1.00 97.00 90 ILE A C 1
ATOM 744 O O . ILE A 1 90 ? 7.887 3.769 -7.753 1.00 97.00 90 ILE A O 1
ATOM 748 N N . THR A 1 91 ? 7.540 2.255 -9.350 1.00 96.94 91 THR A N 1
ATOM 749 C CA . THR A 1 91 ? 8.958 2.133 -9.674 1.00 96.94 91 THR A CA 1
ATOM 750 C C . THR A 1 91 ? 9.442 3.338 -10.479 1.00 96.94 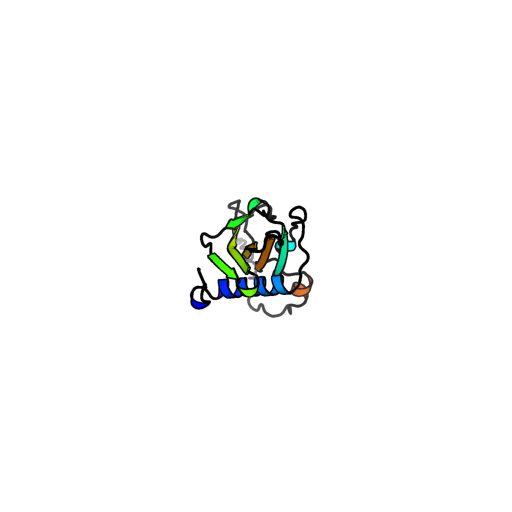91 THR A C 1
ATOM 752 O O . THR A 1 91 ? 8.720 3.955 -11.271 1.00 96.94 91 THR A O 1
ATOM 755 N N . ARG A 1 92 ? 10.706 3.693 -10.278 1.00 95.19 92 ARG A N 1
ATOM 756 C CA . ARG A 1 92 ? 11.447 4.647 -11.104 1.00 95.19 92 ARG A CA 1
ATOM 757 C C . ARG A 1 92 ? 12.801 4.042 -11.429 1.00 95.19 92 ARG A C 1
ATOM 759 O O . ARG A 1 92 ? 13.417 3.431 -10.560 1.00 95.19 92 ARG A O 1
ATOM 766 N N . LYS A 1 93 ? 13.264 4.248 -12.661 1.00 95.12 93 LYS A N 1
ATOM 767 C CA . LYS A 1 93 ? 14.628 3.904 -13.072 1.00 95.12 93 LYS A CA 1
ATOM 768 C C . LYS A 1 93 ? 15.636 4.632 -12.177 1.00 95.12 93 LYS A C 1
ATOM 770 O O . LYS A 1 93 ? 15.426 5.807 -11.866 1.00 95.12 93 LYS A O 1
ATOM 775 N N . SER A 1 94 ? 16.700 3.946 -11.772 1.00 92.00 94 SER A N 1
ATOM 776 C CA . SER A 1 94 ? 17.872 4.570 -11.140 1.00 92.00 94 SER A CA 1
ATOM 777 C C . SER A 1 94 ? 19.000 4.834 -12.141 1.00 92.00 94 SER A C 1
ATOM 779 O O . SER A 1 94 ? 19.805 5.724 -11.893 1.00 92.00 94 SER A O 1
ATOM 781 N N . ALA A 1 95 ? 19.012 4.131 -13.279 1.00 90.62 95 ALA A N 1
ATOM 782 C CA . ALA A 1 95 ? 19.985 4.286 -14.360 1.00 90.62 95 ALA A CA 1
ATOM 783 C C . ALA A 1 95 ? 19.286 4.516 -15.724 1.00 90.62 95 ALA A C 1
ATOM 785 O O . ALA A 1 95 ? 18.207 3.950 -15.941 1.00 90.62 95 ALA A O 1
ATOM 786 N N . PRO A 1 96 ? 19.857 5.327 -16.641 1.00 86.88 96 PRO A N 1
ATOM 787 C CA . PRO A 1 96 ? 19.230 5.662 -17.929 1.00 86.88 96 PRO A CA 1
ATOM 788 C C . PRO A 1 96 ? 18.955 4.445 -18.824 1.00 86.88 96 PRO A C 1
ATOM 790 O O . PRO A 1 96 ? 17.843 4.303 -19.349 1.00 86.88 96 PRO A O 1
ATOM 793 N N . ASP A 1 97 ? 19.936 3.547 -18.925 1.00 92.31 97 ASP A N 1
ATOM 794 C CA . ASP A 1 97 ? 19.962 2.459 -19.914 1.00 92.31 97 ASP A CA 1
ATOM 795 C C . ASP A 1 97 ? 19.086 1.261 -19.535 1.00 92.31 97 ASP A C 1
ATOM 797 O O . ASP A 1 97 ? 18.769 0.407 -20.361 1.00 92.31 97 ASP A O 1
ATOM 801 N N . HIS A 1 98 ? 18.606 1.220 -18.294 1.00 91.75 98 HIS A N 1
ATOM 802 C CA . HIS A 1 98 ? 17.810 0.109 -17.795 1.00 91.75 98 HIS A CA 1
ATOM 803 C C . HIS A 1 98 ? 16.318 0.433 -17.795 1.00 91.75 98 HIS A C 1
ATOM 805 O O . HIS A 1 98 ? 15.877 1.579 -17.654 1.00 91.75 98 HIS A O 1
ATOM 811 N N . ARG A 1 99 ? 15.489 -0.600 -17.958 1.00 91.75 99 ARG A N 1
ATOM 812 C CA . ARG A 1 99 ? 14.035 -0.491 -17.799 1.00 91.75 99 ARG A CA 1
ATOM 813 C C . ARG A 1 99 ? 13.668 -0.789 -16.348 1.00 91.75 99 ARG A C 1
ATOM 815 O O . ARG A 1 99 ? 14.138 -1.762 -15.773 1.00 91.75 99 ARG A O 1
ATOM 822 N N . ALA A 1 100 ? 12.809 0.046 -15.766 1.00 94.31 100 ALA A N 1
ATOM 823 C CA . ALA A 1 100 ? 12.184 -0.268 -14.488 1.00 94.31 100 ALA A CA 1
ATOM 824 C C . ALA A 1 100 ? 10.960 -1.163 -14.747 1.00 94.31 100 ALA A C 1
ATOM 826 O O . ALA A 1 100 ? 10.225 -0.893 -15.705 1.00 94.31 100 ALA A O 1
ATOM 827 N N . PRO A 1 101 ? 10.707 -2.188 -13.915 1.00 94.94 101 PRO A N 1
ATOM 828 C CA . PRO A 1 101 ? 9.487 -2.974 -14.024 1.00 94.94 101 PRO A CA 1
ATOM 829 C C . PRO A 1 101 ? 8.298 -2.070 -13.735 1.00 94.94 101 PRO A C 1
ATOM 831 O O . PRO A 1 101 ? 8.420 -1.140 -12.948 1.00 94.94 101 PRO A O 1
ATOM 834 N N . ALA A 1 102 ? 7.131 -2.317 -14.315 1.00 95.50 102 ALA A N 1
ATOM 835 C CA . ALA A 1 102 ? 5.984 -1.432 -14.137 1.00 95.50 102 ALA A CA 1
ATOM 836 C C . ALA A 1 102 ? 5.286 -1.603 -12.768 1.00 95.50 102 ALA A C 1
ATOM 838 O O . ALA A 1 102 ? 4.075 -1.440 -12.694 1.00 95.50 102 ALA A O 1
ATOM 839 N N . PHE A 1 103 ? 5.976 -1.938 -11.676 1.00 97.19 103 PHE A N 1
ATOM 840 C CA . PHE A 1 103 ? 5.286 -2.286 -10.432 1.00 97.19 103 PHE A CA 1
ATOM 841 C C . PHE A 1 103 ? 4.534 -1.112 -9.794 1.00 97.19 103 PHE A C 1
ATOM 843 O O . PHE A 1 103 ? 4.918 0.058 -9.914 1.00 97.19 103 PHE A O 1
ATOM 850 N N . LYS A 1 104 ? 3.434 -1.447 -9.119 1.00 97.25 104 LYS A N 1
ATOM 851 C CA . LYS A 1 104 ? 2.603 -0.529 -8.344 1.00 97.25 104 LYS A CA 1
ATOM 852 C C . LYS A 1 104 ? 2.282 -1.180 -7.006 1.00 97.25 104 LYS A C 1
ATOM 854 O O . LYS A 1 104 ? 1.661 -2.237 -6.966 1.00 97.25 104 LYS A O 1
ATOM 859 N N . LEU A 1 105 ? 2.680 -0.504 -5.937 1.00 97.25 105 LEU A N 1
ATOM 860 C CA . LEU A 1 105 ? 2.514 -0.957 -4.566 1.00 97.25 105 LEU A CA 1
ATOM 861 C C . LEU A 1 105 ? 1.724 0.095 -3.787 1.00 97.25 105 LEU A C 1
ATOM 863 O O . LEU A 1 105 ? 1.984 1.295 -3.895 1.00 97.25 105 LEU A O 1
ATOM 867 N N . TRP A 1 106 ? 0.760 -0.350 -2.998 1.00 97.38 106 TRP A N 1
ATOM 868 C CA . TRP A 1 106 ? 0.045 0.483 -2.044 1.00 97.38 106 TRP A CA 1
ATOM 869 C C . TRP A 1 106 ? 0.594 0.231 -0.652 1.00 97.38 106 TRP A C 1
ATOM 871 O O . TRP A 1 106 ? 0.752 -0.916 -0.251 1.00 97.38 106 TRP A O 1
ATOM 881 N N . GLN A 1 107 ? 0.885 1.309 0.066 1.00 96.44 107 GLN A N 1
ATOM 882 C CA . GLN A 1 107 ? 1.277 1.296 1.467 1.00 96.44 107 GLN A CA 1
ATOM 883 C C . GLN A 1 107 ? 0.168 1.941 2.293 1.00 96.44 107 GLN A C 1
ATOM 885 O O . GLN A 1 107 ? -0.253 3.065 2.004 1.00 96.44 107 GLN A O 1
ATOM 890 N N . PHE A 1 108 ? -0.248 1.255 3.349 1.00 96.38 108 PHE A N 1
ATOM 891 C CA . PHE A 1 108 ? -1.228 1.732 4.312 1.00 96.38 108 PHE A CA 1
ATOM 892 C C . PHE A 1 108 ? -0.569 1.784 5.684 1.00 96.38 108 PHE A C 1
ATOM 894 O O . PHE A 1 108 ? -0.260 0.742 6.258 1.00 96.38 108 PHE A O 1
ATOM 901 N N . ASN A 1 109 ? -0.352 2.983 6.220 1.00 96.00 109 ASN A N 1
ATOM 902 C CA . ASN A 1 109 ? 0.056 3.123 7.616 1.00 96.00 109 ASN A CA 1
ATOM 903 C C . ASN A 1 109 ? -1.211 3.184 8.462 1.00 96.00 109 ASN A C 1
ATOM 905 O O . ASN A 1 109 ? -1.963 4.151 8.349 1.00 96.00 109 ASN A O 1
ATOM 909 N N . VAL A 1 110 ? -1.450 2.147 9.259 1.00 95.56 110 VAL A N 1
ATOM 910 C CA . VAL A 1 110 ? -2.657 1.990 10.070 1.00 95.56 110 VAL A CA 1
ATOM 911 C C . VAL A 1 110 ? -2.310 2.283 11.523 1.00 95.56 110 VAL A C 1
ATOM 913 O O . VAL A 1 110 ? -1.544 1.551 12.151 1.00 95.56 110 VAL A O 1
ATOM 916 N N . THR A 1 111 ? -2.908 3.340 12.060 1.00 96.06 111 THR A N 1
ATOM 917 C CA . THR A 1 111 ? -2.780 3.733 13.464 1.00 96.06 111 THR A CA 1
ATOM 918 C C . THR A 1 111 ? -4.116 3.513 14.157 1.00 96.06 111 THR A C 1
ATOM 920 O O . THR A 1 111 ? -5.107 4.169 13.835 1.00 96.06 111 THR A O 1
ATOM 923 N N . PHE A 1 112 ? -4.156 2.583 15.107 1.00 94.94 112 PHE A N 1
ATOM 924 C CA . PHE A 1 112 ? -5.351 2.317 15.903 1.00 94.94 112 PHE A CA 1
ATOM 925 C C . PHE A 1 112 ? -5.502 3.362 17.013 1.00 94.94 112 PHE A C 1
ATOM 927 O O . PHE A 1 112 ? -4.520 3.767 17.627 1.00 94.94 112 PHE A O 1
ATOM 934 N N . ILE A 1 113 ? -6.738 3.786 17.283 1.00 93.75 113 ILE A N 1
ATOM 935 C CA . ILE A 1 113 ? -7.054 4.678 18.411 1.00 93.75 113 ILE A CA 1
ATOM 936 C C . ILE A 1 113 ? -6.969 3.915 19.739 1.00 93.75 113 ILE A C 1
ATOM 938 O O . ILE A 1 113 ? -6.611 4.484 20.767 1.00 93.75 113 ILE A O 1
ATOM 942 N N . SER A 1 114 ? -7.303 2.621 19.728 1.00 90.25 114 SER A N 1
ATOM 943 C CA . SER A 1 114 ? -7.220 1.781 20.923 1.00 90.25 114 SER A CA 1
ATOM 944 C C . SER A 1 114 ? -5.760 1.610 21.364 1.00 90.25 114 SER A C 1
ATOM 946 O O . SER A 1 114 ? -4.943 1.170 20.552 1.00 90.25 114 SER A O 1
ATOM 948 N N . PRO A 1 115 ? -5.433 1.849 22.647 1.00 86.62 115 PRO A N 1
ATOM 949 C CA . PRO A 1 115 ? -4.064 1.733 23.152 1.00 86.62 115 PRO A CA 1
ATOM 950 C C . PRO A 1 115 ? -3.541 0.288 23.176 1.00 86.62 115 PRO A C 1
ATOM 952 O O . PRO A 1 115 ? -2.345 0.070 23.324 1.00 86.62 115 PRO A O 1
ATOM 955 N N . HIS A 1 116 ? -4.418 -0.709 23.027 1.00 89.12 116 HIS A N 1
ATOM 956 C CA . HIS A 1 116 ? -4.051 -2.128 23.073 1.00 89.12 116 HIS A CA 1
ATOM 957 C C . HIS A 1 116 ? -3.619 -2.697 21.717 1.00 89.12 116 HIS A C 1
ATOM 959 O O . HIS A 1 116 ? -3.253 -3.869 21.639 1.00 89.12 116 HIS A O 1
ATOM 965 N N . LYS A 1 117 ? -3.695 -1.907 20.640 1.00 90.56 117 LYS A N 1
ATOM 966 C CA . LYS A 1 117 ? -3.3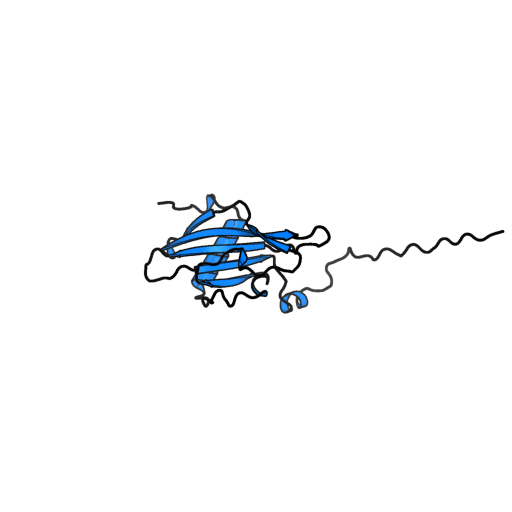06 -2.343 19.299 1.00 90.56 117 LYS A CA 1
ATOM 967 C C . LYS A 1 117 ? -2.105 -1.549 18.819 1.00 90.56 117 LYS A C 1
ATOM 969 O O . LYS A 1 117 ? -2.163 -0.330 18.689 1.00 90.56 117 LYS A O 1
ATOM 974 N N . GLU A 1 118 ? -1.031 -2.265 18.510 1.00 92.69 118 GLU A N 1
ATOM 975 C CA . GLU A 1 118 ? 0.150 -1.665 17.901 1.00 92.69 118 GLU A CA 1
ATOM 976 C C . GLU A 1 118 ? -0.163 -1.175 16.475 1.00 92.69 118 GLU A C 1
ATOM 978 O O . GLU A 1 118 ? -0.911 -1.837 15.747 1.00 92.69 118 GLU A O 1
ATOM 983 N N . PRO A 1 119 ? 0.409 -0.038 16.043 1.00 94.62 119 PRO A N 1
ATOM 984 C CA . PRO A 1 119 ? 0.295 0.410 14.664 1.00 94.62 119 PRO A CA 1
ATOM 985 C C . PRO A 1 119 ? 0.976 -0.575 13.708 1.00 94.62 119 PRO A C 1
ATOM 987 O O . PRO A 1 119 ? 2.041 -1.133 13.993 1.00 94.62 119 PRO A O 1
ATOM 990 N N . ILE A 1 120 ? 0.381 -0.744 12.532 1.00 95.50 120 ILE A N 1
ATOM 991 C CA . ILE A 1 120 ? 0.863 -1.666 11.500 1.00 95.50 120 ILE A CA 1
ATOM 992 C C . ILE A 1 120 ? 1.037 -0.951 10.165 1.00 95.50 120 ILE A C 1
ATOM 994 O O . ILE A 1 120 ? 0.478 0.121 9.918 1.00 95.50 120 ILE A O 1
ATOM 998 N N . VAL A 1 121 ? 1.814 -1.568 9.282 1.00 95.75 121 VAL A N 1
ATOM 999 C CA . VAL A 1 121 ? 1.911 -1.184 7.876 1.00 95.75 121 VAL A CA 1
ATOM 1000 C C . VAL A 1 121 ? 1.439 -2.346 7.028 1.00 95.75 121 VAL A C 1
ATOM 1002 O O . VAL A 1 121 ? 1.964 -3.451 7.142 1.00 95.75 121 VAL A O 1
ATOM 1005 N N . VAL A 1 122 ? 0.463 -2.088 6.169 1.00 96.06 122 VAL A N 1
ATOM 1006 C CA . VAL A 1 122 ? -0.012 -3.061 5.186 1.00 96.06 122 VAL A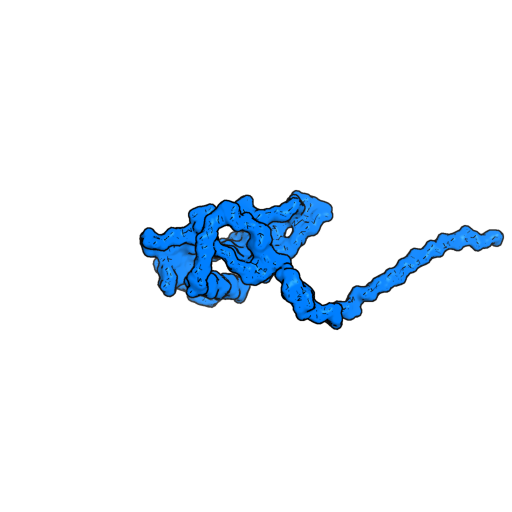 CA 1
ATOM 1007 C C . VAL A 1 122 ? 0.518 -2.658 3.821 1.00 96.06 122 VAL A C 1
ATOM 1009 O O . VAL A 1 122 ? 0.487 -1.479 3.459 1.00 96.06 122 VAL A O 1
ATOM 1012 N N . PHE A 1 123 ? 0.992 -3.635 3.061 1.00 96.44 123 PHE A N 1
ATOM 1013 C CA . PHE A 1 123 ? 1.335 -3.476 1.661 1.00 96.44 123 PHE A CA 1
ATOM 1014 C C . PHE A 1 123 ? 0.435 -4.351 0.804 1.00 96.44 123 PHE A C 1
ATOM 1016 O O . PHE A 1 123 ? 0.223 -5.513 1.132 1.00 96.44 123 PHE A O 1
ATOM 1023 N N . TRP A 1 124 ? -0.058 -3.798 -0.300 1.00 97.25 124 TRP A N 1
ATOM 1024 C CA . TRP A 1 124 ? -0.730 -4.558 -1.352 1.00 97.25 124 TRP A CA 1
ATOM 1025 C C . TRP A 1 124 ? -0.098 -4.241 -2.702 1.00 97.25 124 TRP A C 1
ATOM 1027 O O . TRP A 1 124 ? 0.019 -3.072 -3.090 1.00 97.25 124 TRP A O 1
ATOM 1037 N N . CYS A 1 125 ? 0.319 -5.278 -3.418 1.00 97.31 125 CYS A N 1
ATOM 1038 C CA . CYS A 1 125 ? 0.962 -5.142 -4.715 1.00 97.31 125 CYS A CA 1
ATOM 1039 C C . CYS A 1 125 ? -0.064 -5.247 -5.849 1.00 97.31 125 CYS A C 1
ATOM 1041 O O . CYS A 1 125 ? -0.303 -6.318 -6.388 1.00 97.31 125 CYS A O 1
ATOM 1043 N N . GLU A 1 126 ? -0.661 -4.121 -6.246 1.00 96.69 126 GLU A N 1
ATOM 1044 C CA . GLU A 1 126 ? -1.651 -4.089 -7.339 1.00 96.69 126 GLU A CA 1
ATOM 1045 C C . GLU A 1 126 ? -1.068 -4.572 -8.675 1.00 96.69 126 GLU A C 1
ATOM 1047 O O . GLU A 1 126 ? -1.755 -5.181 -9.489 1.00 96.69 126 GLU A O 1
ATOM 1052 N N . ARG A 1 127 ? 0.198 -4.244 -8.948 1.00 96.25 127 ARG A N 1
ATOM 1053 C CA . ARG A 1 127 ? 0.871 -4.663 -10.178 1.00 96.25 127 ARG A CA 1
ATOM 1054 C C . ARG A 1 127 ? 2.283 -5.090 -9.841 1.00 96.25 127 ARG A C 1
ATOM 1056 O O . ARG A 1 127 ? 3.082 -4.256 -9.419 1.00 96.25 127 ARG A O 1
ATOM 1063 N N . GLY A 1 128 ? 2.575 -6.359 -10.068 1.00 95.69 128 GLY A N 1
ATOM 1064 C CA . GLY A 1 128 ? 3.795 -7.011 -9.619 1.00 95.69 128 GLY A CA 1
ATOM 1065 C C . GLY A 1 128 ? 4.313 -8.046 -10.610 1.00 95.69 128 GLY A C 1
ATOM 1066 O O . GLY A 1 128 ? 3.898 -8.076 -11.768 1.00 95.69 128 GLY A O 1
ATOM 1067 N N . ARG A 1 129 ? 5.231 -8.889 -10.141 1.00 94.69 129 ARG A N 1
ATOM 1068 C CA . ARG A 1 129 ? 5.616 -10.140 -10.800 1.00 94.69 129 ARG A CA 1
ATOM 1069 C C . ARG A 1 129 ? 4.445 -11.123 -10.691 1.00 94.69 129 ARG A C 1
ATOM 1071 O O . ARG A 1 129 ? 3.881 -11.258 -9.607 1.00 94.69 129 ARG A O 1
ATOM 1078 N N . GLU A 1 130 ? 4.090 -11.777 -11.792 1.00 91.06 130 GLU A N 1
ATOM 1079 C CA . GLU A 1 130 ? 3.115 -12.877 -11.773 1.00 91.06 130 GLU A CA 1
ATOM 1080 C C . GLU A 1 130 ? 3.691 -14.034 -10.948 1.00 91.06 130 GLU A C 1
ATOM 1082 O O . GLU A 1 130 ? 4.897 -14.285 -10.992 1.00 91.06 130 GLU A O 1
ATOM 1087 N N . ASN A 1 131 ? 2.855 -14.723 -10.180 1.00 79.69 131 ASN A N 1
ATOM 1088 C CA . ASN A 1 131 ? 3.299 -15.945 -9.522 1.00 79.69 131 ASN A CA 1
ATOM 1089 C C . ASN A 1 131 ? 3.536 -17.023 -10.596 1.00 79.69 131 ASN A C 1
ATOM 1091 O O . ASN A 1 131 ? 2.778 -17.089 -11.565 1.00 79.69 131 ASN A O 1
ATOM 1095 N N . ASP A 1 132 ? 4.555 -17.871 -10.449 1.00 69.75 132 ASP A N 1
ATOM 1096 C CA . ASP A 1 132 ? 4.911 -18.877 -11.467 1.00 69.75 132 ASP A CA 1
ATOM 1097 C C . ASP A 1 132 ? 3.723 -19.810 -11.792 1.00 69.75 132 ASP A C 1
ATOM 1099 O O . ASP A 1 132 ? 3.551 -20.253 -12.927 1.00 69.75 132 ASP A O 1
ATOM 1103 N N . LEU A 1 133 ? 2.833 -20.020 -10.815 1.00 63.25 133 LEU A N 1
ATOM 1104 C CA . LEU A 1 133 ? 1.575 -20.758 -10.964 1.00 63.25 133 LEU A CA 1
ATOM 1105 C C . LEU A 1 133 ? 0.548 -20.051 -11.868 1.00 63.25 133 LEU A C 1
ATOM 1107 O O . LEU A 1 133 ? -0.157 -20.706 -12.630 1.00 63.25 133 LEU A O 1
ATOM 1111 N N . GLU A 1 134 ? 0.465 -18.721 -11.815 1.00 60.16 134 GLU A N 1
ATOM 1112 C CA . GLU A 1 134 ? -0.439 -17.934 -12.665 1.00 60.16 134 GLU A CA 1
ATOM 1113 C C . GLU A 1 134 ? 0.134 -17.742 -14.070 1.00 60.16 134 GLU A C 1
ATOM 1115 O O . GLU A 1 134 ? -0.611 -17.756 -15.049 1.00 60.16 134 GLU A O 1
ATOM 1120 N N . ALA A 1 135 ? 1.460 -17.621 -14.196 1.00 60.41 135 ALA A N 1
ATOM 1121 C CA . ALA A 1 135 ? 2.128 -17.556 -15.491 1.00 60.41 135 ALA A CA 1
ATOM 1122 C C . ALA A 1 135 ? 1.892 -18.832 -16.317 1.00 60.41 135 ALA A C 1
ATOM 1124 O O . ALA A 1 135 ? 1.648 -18.729 -17.520 1.00 60.41 135 ALA A O 1
ATOM 1125 N N . ALA A 1 136 ? 1.904 -20.000 -15.663 1.00 59.97 136 ALA A N 1
ATOM 1126 C CA . ALA A 1 136 ? 1.626 -21.298 -16.277 1.00 59.97 136 ALA A CA 1
ATOM 1127 C C . ALA A 1 136 ? 0.137 -21.525 -16.607 1.00 59.97 136 ALA A C 1
ATOM 1129 O O . ALA A 1 136 ? -0.178 -22.302 -17.504 1.00 59.97 136 ALA A O 1
ATOM 1130 N N . ALA A 1 137 ? -0.780 -20.850 -15.907 1.00 61.47 137 ALA A N 1
ATOM 1131 C CA . ALA A 1 137 ? -2.222 -20.965 -16.136 1.00 61.47 137 ALA A CA 1
ATOM 1132 C C . ALA A 1 137 ? -2.734 -20.093 -17.298 1.00 61.47 137 ALA A C 1
ATOM 1134 O O . ALA A 1 137 ? -3.880 -20.251 -17.724 1.00 61.47 137 ALA A O 1
ATOM 1135 N N . ARG A 1 138 ? -1.919 -19.166 -17.823 1.00 59.84 138 ARG A N 1
ATOM 1136 C CA . ARG A 1 138 ? -2.299 -18.390 -19.009 1.00 59.84 138 ARG A CA 1
ATOM 1137 C C . ARG A 1 138 ? -2.157 -19.267 -20.257 1.00 59.84 138 ARG A C 1
ATOM 1139 O O . ARG A 1 138 ? -1.047 -19.726 -20.527 1.00 59.84 138 ARG A O 1
ATOM 1146 N N . PRO A 1 139 ? -3.227 -19.472 -21.047 1.00 58.41 139 PRO A N 1
ATOM 1147 C CA . PRO A 1 139 ? -3.103 -20.152 -22.328 1.00 58.41 139 PRO A CA 1
ATOM 1148 C C . PRO A 1 139 ? -2.153 -19.354 -23.229 1.00 58.41 139 PRO A C 1
ATOM 1150 O O . PRO A 1 139 ? -2.277 -18.134 -23.345 1.00 58.41 139 PRO A O 1
ATOM 1153 N N . ALA A 1 140 ? -1.197 -20.045 -23.847 1.00 59.78 140 ALA A N 1
ATOM 1154 C CA . ALA A 1 140 ? -0.128 -19.455 -24.654 1.00 59.78 140 ALA A CA 1
ATOM 1155 C C . ALA A 1 140 ? -0.609 -18.763 -25.952 1.00 59.78 140 ALA A C 1
ATOM 1157 O O . ALA A 1 140 ? 0.195 -18.141 -26.639 1.00 59.78 140 ALA A O 1
ATOM 1158 N N . ASP A 1 141 ? -1.907 -18.819 -26.268 1.00 54.12 141 ASP A N 1
ATOM 1159 C CA . ASP A 1 141 ? -2.435 -18.589 -27.620 1.00 54.12 141 ASP A CA 1
ATOM 1160 C C . ASP A 1 141 ? -3.191 -17.263 -27.836 1.00 54.12 141 ASP A C 1
ATOM 1162 O O . ASP A 1 141 ? -3.981 -17.147 -28.770 1.00 54.12 141 ASP A O 1
ATOM 1166 N N . LEU A 1 142 ? -2.965 -16.224 -27.024 1.00 50.75 142 LEU A N 1
ATOM 1167 C CA . LEU A 1 142 ? -3.565 -14.897 -27.263 1.00 50.75 142 LEU A CA 1
ATOM 1168 C C . LEU A 1 142 ? -2.530 -13.792 -27.496 1.00 50.75 142 LEU A C 1
ATOM 1170 O O . LEU A 1 142 ? -2.618 -12.723 -26.897 1.00 50.75 142 LEU A O 1
ATOM 1174 N N . ASP A 1 143 ? -1.583 -14.021 -28.408 1.00 49.31 143 ASP A N 1
ATOM 1175 C CA . ASP A 1 143 ? -0.785 -12.928 -28.978 1.00 49.31 143 ASP A CA 1
ATOM 1176 C C . ASP A 1 143 ? -0.636 -13.086 -30.511 1.00 49.31 143 ASP A C 1
ATOM 1178 O O . ASP A 1 143 ? 0.330 -13.681 -30.989 1.00 49.31 143 ASP A O 1
ATOM 1182 N N . PRO A 1 144 ? -1.583 -12.582 -31.337 1.00 46.81 144 PRO A N 1
ATOM 1183 C CA . PRO A 1 144 ? -1.511 -12.727 -32.795 1.00 46.81 144 PRO A CA 1
ATOM 1184 C C . PRO A 1 144 ? -0.509 -11.785 -33.486 1.00 46.81 144 PRO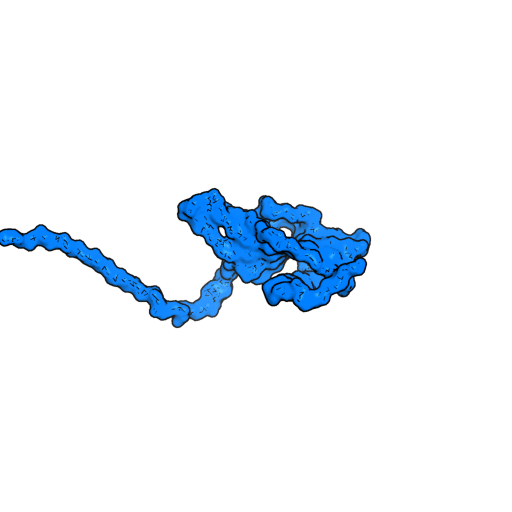 A C 1
ATOM 1186 O O . PRO A 1 144 ? -0.485 -11.741 -34.714 1.00 46.81 144 PRO A O 1
ATOM 1189 N N . LEU A 1 145 ? 0.281 -10.984 -32.757 1.00 44.75 145 LEU A N 1
ATOM 1190 C CA . LEU A 1 145 ? 1.065 -9.896 -33.366 1.00 44.75 145 LEU A CA 1
ATOM 1191 C C . LEU A 1 145 ? 2.586 -10.012 -33.242 1.00 44.75 145 LEU A C 1
ATOM 1193 O O . LEU A 1 145 ? 3.289 -9.125 -33.726 1.00 44.75 145 LEU A O 1
ATOM 1197 N N . PHE A 1 146 ? 3.127 -11.112 -32.716 1.00 51.53 146 PHE A N 1
ATOM 1198 C CA . PHE A 1 146 ? 4.560 -11.385 -32.858 1.00 51.53 146 PHE A CA 1
ATOM 1199 C C . PHE A 1 146 ? 4.834 -12.193 -34.132 1.00 51.53 146 PHE A C 1
ATOM 1201 O O . PHE A 1 146 ? 5.216 -13.359 -34.086 1.00 51.53 146 PHE A O 1
ATOM 1208 N N . GLN A 1 147 ? 4.625 -11.575 -35.297 1.00 48.97 147 GLN A N 1
ATOM 1209 C CA . GLN A 1 147 ? 5.224 -12.093 -36.526 1.00 48.97 147 GLN A CA 1
ATOM 1210 C C . GLN A 1 147 ? 6.711 -11.707 -36.528 1.00 48.97 147 GLN A C 1
ATOM 1212 O O . GLN A 1 147 ? 7.016 -10.509 -36.547 1.00 48.97 147 GLN A O 1
ATOM 1217 N N . PRO A 1 148 ? 7.656 -12.665 -36.495 1.00 44.06 148 PRO A N 1
ATOM 1218 C CA . PRO A 1 148 ? 9.061 -12.347 -36.698 1.00 44.06 148 PRO A CA 1
ATOM 1219 C C . PRO A 1 148 ? 9.220 -11.760 -38.104 1.00 44.06 148 PRO A C 1
ATOM 1221 O O . PRO A 1 148 ? 8.871 -12.399 -39.097 1.00 44.06 148 PRO A O 1
ATOM 1224 N N . GLN A 1 149 ? 9.708 -10.521 -38.197 1.00 47.34 149 GLN A N 1
ATOM 1225 C CA . GLN A 1 149 ? 10.028 -9.945 -39.498 1.00 47.34 149 GLN A CA 1
ATOM 1226 C C . GLN A 1 149 ? 11.191 -10.722 -40.121 1.00 47.34 149 GLN A C 1
ATOM 1228 O O . GLN A 1 149 ? 12.202 -10.922 -39.442 1.00 47.34 149 GLN A O 1
ATOM 1233 N N . PRO A 1 150 ? 11.086 -11.136 -41.396 1.00 51.38 150 PRO A N 1
ATOM 1234 C CA . PRO A 1 150 ? 12.183 -11.792 -42.076 1.00 51.38 150 PRO A CA 1
ATOM 1235 C C . PRO A 1 150 ? 13.355 -10.821 -42.224 1.00 51.38 150 PRO A C 1
ATOM 1237 O O . PRO A 1 150 ? 13.255 -9.711 -42.749 1.00 51.38 150 PRO A O 1
ATOM 1240 N N . ASN A 1 151 ? 14.473 -11.297 -41.709 1.00 47.75 151 ASN A N 1
ATOM 1241 C CA . ASN A 1 151 ? 15.815 -10.759 -41.746 1.00 47.75 151 ASN A CA 1
ATOM 1242 C C . ASN A 1 151 ? 16.129 -10.300 -43.180 1.00 47.75 151 ASN A C 1
ATOM 1244 O O . ASN A 1 151 ? 16.077 -11.101 -44.114 1.00 47.75 151 ASN A O 1
ATOM 1248 N N . LYS A 1 152 ? 16.464 -9.017 -43.364 1.00 46.22 152 LYS A N 1
ATOM 1249 C CA . LYS A 1 152 ? 16.975 -8.513 -44.645 1.00 46.22 152 LYS A CA 1
ATOM 1250 C C . LYS A 1 152 ? 18.305 -9.203 -44.942 1.00 46.22 152 LYS A C 1
ATOM 1252 O O . LYS A 1 152 ? 19.292 -8.954 -44.255 1.00 46.22 152 LYS A O 1
ATOM 1257 N N . ALA A 1 153 ? 18.287 -10.075 -45.944 1.00 47.62 153 ALA A N 1
ATOM 1258 C CA . ALA A 1 153 ? 19.468 -10.687 -46.523 1.00 47.62 153 ALA A CA 1
ATOM 1259 C C . ALA A 1 153 ? 20.388 -9.625 -47.145 1.00 47.62 153 ALA A C 1
ATOM 1261 O O . ALA A 1 153 ? 19.936 -8.601 -47.666 1.00 47.62 153 ALA A O 1
ATOM 1262 N N . GLU A 1 154 ? 21.681 -9.908 -47.043 1.00 45.06 154 GLU A N 1
ATOM 1263 C CA . GLU A 1 154 ? 22.811 -9.175 -47.600 1.00 45.06 154 GLU A CA 1
ATOM 1264 C C . GLU A 1 154 ? 22.642 -8.913 -49.103 1.00 45.06 154 GLU A C 1
ATOM 1266 O O . GLU A 1 154 ? 22.314 -9.811 -49.877 1.00 45.06 154 GLU A O 1
ATOM 1271 N N . ILE A 1 155 ? 22.913 -7.679 -49.529 1.00 42.59 155 ILE A N 1
ATOM 1272 C CA . ILE A 1 155 ? 23.108 -7.348 -50.942 1.00 42.59 155 ILE A CA 1
ATOM 1273 C C . ILE A 1 155 ? 24.610 -7.457 -51.216 1.00 42.59 155 ILE A C 1
ATOM 1275 O O . ILE A 1 155 ? 25.377 -6.563 -50.862 1.00 42.59 155 ILE A O 1
ATOM 1279 N N . SER A 1 156 ? 25.029 -8.555 -51.844 1.00 47.53 156 SER A N 1
ATOM 1280 C CA . SER A 1 156 ? 26.338 -8.670 -52.489 1.00 47.53 156 SER A CA 1
ATOM 1281 C C . SER A 1 156 ? 26.264 -8.056 -53.891 1.00 47.53 156 SER A C 1
ATOM 1283 O O . SER A 1 156 ? 25.503 -8.538 -54.731 1.00 47.53 156 SER A O 1
ATOM 1285 N N . TYR A 1 157 ? 27.059 -7.024 -54.169 1.00 42.66 157 TYR A N 1
ATOM 1286 C CA . TYR A 1 157 ? 27.281 -6.543 -55.534 1.00 42.66 157 TYR A CA 1
ATOM 1287 C C . TYR A 1 157 ? 28.484 -7.271 -56.136 1.00 42.66 157 TYR A C 1
ATOM 1289 O O . TYR A 1 157 ? 29.619 -6.986 -55.766 1.00 42.66 157 TYR A O 1
ATOM 1297 N N . ILE A 1 158 ? 28.233 -8.185 -57.075 1.00 46.19 158 ILE A N 1
ATOM 1298 C CA . ILE A 1 158 ? 29.219 -8.635 -58.066 1.00 46.19 158 ILE A CA 1
ATOM 1299 C C . ILE A 1 158 ? 28.495 -8.818 -59.401 1.00 46.19 158 ILE A C 1
ATOM 1301 O O . ILE A 1 158 ? 27.584 -9.636 -59.481 1.00 46.19 158 ILE A O 1
ATOM 1305 N N . CYS A 1 159 ? 28.913 -8.053 -60.411 1.00 40.19 159 CYS A N 1
ATOM 1306 C CA . CYS A 1 159 ? 29.042 -8.395 -61.841 1.00 40.19 159 CYS A CA 1
ATOM 1307 C C . CYS A 1 159 ? 29.638 -7.143 -62.518 1.00 40.19 159 CYS A C 1
ATOM 1309 O O . CYS A 1 159 ? 29.078 -6.059 -62.371 1.00 40.19 159 CYS A O 1
ATOM 1311 N N . ASN A 1 160 ? 30.914 -7.206 -62.915 1.00 45.38 160 ASN A N 1
ATOM 1312 C CA . ASN A 1 160 ? 31.419 -7.545 -64.260 1.00 45.38 160 ASN A CA 1
ATOM 1313 C C . ASN A 1 160 ? 31.158 -6.448 -65.291 1.00 45.38 160 ASN A C 1
ATOM 1315 O O . ASN A 1 160 ? 29.994 -6.317 -65.723 1.00 45.38 160 ASN A O 1
#

Foldseek 3Di:
DDAPDPVVDDPVVVVVVVLVVVVVVVCDDADELVPQDLCLQEAQDKHKYADDDDLVSHDDDDFKGKDWDPDWDWHQDPVQQKIKIKIKIFIDTPDDVDDGDGWIKIWIFIDHPDPVDGIMIMMTTNHGDYDPVVVVVDDPPPDPPPDPDDDDDDDDDDDD